Protein AF-A0AAJ5T8I1-F1 (afdb_monomer_lite)

Radius of gyration: 14.78 Å; chains: 1; bounding box: 30×19×40 Å

Foldseek 3Di:
DCPPDDDFDDDPNHGFAEDEQPDDPPGGDYPCNPDPVNVVVVVVVCCVVVPDD

Structure (mmCIF, N/CA/C/O backbone):
data_AF-A0AAJ5T8I1-F1
#
_entry.id   AF-A0AAJ5T8I1-F1
#
loop_
_atom_site.group_PDB
_atom_site.id
_atom_site.type_symbol
_atom_site.label_atom_id
_atom_site.label_alt_id
_atom_site.label_comp_id
_atom_site.label_asym_id
_atom_site.label_entity_id
_atom_site.label_seq_id
_atom_site.pdbx_PDB_ins_code
_atom_site.Cartn_x
_atom_site.Cartn_y
_atom_site.Cartn_z
_atom_site.occupancy
_atom_site.B_iso_or_equiv
_atom_site.auth_seq_id
_atom_site.auth_comp_id
_atom_site.auth_asym_id
_atom_site.auth_atom_id
_atom_site.pdbx_PDB_model_num
ATOM 1 N N . MET A 1 1 ? -12.738 -2.775 -15.806 1.00 66.12 1 MET A N 1
ATOM 2 C CA . MET A 1 1 ? -13.287 -3.155 -14.481 1.00 66.12 1 MET A CA 1
ATOM 3 C C . MET A 1 1 ? -12.329 -4.170 -13.879 1.00 66.12 1 MET A C 1
ATOM 5 O O . MET A 1 1 ? -11.684 -4.848 -14.658 1.00 66.12 1 MET A O 1
ATOM 9 N N . LEU A 1 2 ? -12.217 -4.279 -12.553 1.00 73.88 2 LEU A N 1
ATOM 10 C CA . LEU A 1 2 ? -11.248 -5.173 -11.889 1.00 73.88 2 LEU A CA 1
ATOM 11 C C . LEU A 1 2 ? -11.685 -6.655 -11.836 1.00 73.88 2 LEU A C 1
ATOM 13 O O . LEU A 1 2 ? -11.288 -7.369 -10.928 1.00 73.88 2 LEU A O 1
ATOM 17 N N . ASP A 1 3 ? -12.549 -7.112 -12.749 1.00 83.62 3 ASP A N 1
ATOM 18 C CA . ASP A 1 3 ? -12.991 -8.514 -12.890 1.00 83.62 3 ASP A CA 1
ATOM 19 C C . ASP A 1 3 ? -13.361 -9.255 -11.581 1.00 83.62 3 ASP A C 1
ATOM 21 O O . ASP A 1 3 ? -13.161 -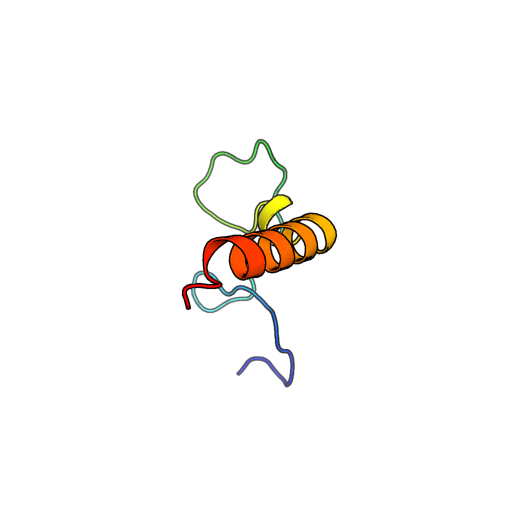10.459 -11.444 1.00 83.62 3 ASP A O 1
ATOM 25 N N . GLY A 1 4 ? -13.933 -8.539 -10.604 1.00 86.12 4 GLY A N 1
ATOM 26 C CA . GLY A 1 4 ? -14.340 -9.099 -9.306 1.00 86.12 4 GLY A CA 1
ATOM 27 C C . GLY A 1 4 ? -13.235 -9.166 -8.242 1.00 86.12 4 GLY A C 1
ATOM 28 O O . GLY A 1 4 ? -13.468 -9.706 -7.164 1.00 86.12 4 GLY A O 1
ATOM 29 N N . ILE A 1 5 ? -12.058 -8.600 -8.511 1.00 85.06 5 ILE A N 1
ATOM 30 C CA . ILE A 1 5 ? -10.922 -8.523 -7.589 1.00 85.06 5 ILE A CA 1
ATOM 31 C C . ILE A 1 5 ? -11.004 -7.217 -6.781 1.00 85.06 5 ILE A C 1
ATOM 33 O O . ILE A 1 5 ? -11.216 -6.137 -7.335 1.00 85.06 5 ILE A O 1
ATOM 37 N N . GLY A 1 6 ? -10.836 -7.316 -5.458 1.00 84.75 6 GLY A N 1
ATOM 38 C CA . GLY A 1 6 ? -10.786 -6.184 -4.526 1.00 84.75 6 GLY A CA 1
ATOM 39 C C . GLY A 1 6 ? -9.487 -6.161 -3.717 1.00 84.75 6 GLY A C 1
ATOM 40 O O . GLY A 1 6 ? -8.767 -7.154 -3.667 1.00 84.75 6 GLY A O 1
ATOM 41 N N . GLY A 1 7 ? -9.185 -5.024 -3.082 1.00 87.81 7 GLY A N 1
ATOM 42 C CA . GLY A 1 7 ? -7.995 -4.872 -2.229 1.00 87.81 7 GLY A CA 1
ATOM 43 C C . GLY A 1 7 ? -6.676 -4.654 -2.980 1.00 87.81 7 GLY A C 1
ATOM 44 O O . GLY A 1 7 ? -5.613 -4.766 -2.379 1.00 87.81 7 GLY A O 1
ATOM 45 N N . VAL A 1 8 ? -6.732 -4.342 -4.278 1.00 91.94 8 VAL A N 1
ATOM 46 C CA . VAL A 1 8 ? -5.551 -4.029 -5.093 1.00 91.94 8 VAL A CA 1
ATOM 47 C C . VAL A 1 8 ? -5.286 -2.528 -5.132 1.00 91.94 8 VAL A C 1
ATOM 49 O O . VAL A 1 8 ? -6.214 -1.719 -5.182 1.00 91.94 8 VAL A O 1
ATOM 52 N N . TYR A 1 9 ? -4.009 -2.160 -5.155 1.00 92.75 9 TYR A N 1
ATOM 53 C CA . TYR A 1 9 ? -3.588 -0.808 -5.497 1.00 92.75 9 TYR A CA 1
ATOM 54 C C . TYR A 1 9 ? -3.468 -0.683 -7.019 1.00 92.75 9 TYR A C 1
ATOM 56 O O . TYR A 1 9 ? -2.851 -1.533 -7.666 1.00 92.75 9 TYR A O 1
ATOM 64 N N . CYS A 1 10 ? -4.079 0.364 -7.576 1.00 93.94 10 CYS A N 1
ATOM 65 C CA . CYS A 1 10 ? -4.008 0.663 -9.000 1.00 93.94 10 CYS A CA 1
ATOM 66 C C . CYS A 1 10 ? -3.168 1.917 -9.241 1.00 93.94 10 CYS A C 1
ATOM 68 O O . CYS A 1 10 ? -3.404 2.953 -8.619 1.00 93.94 10 CYS A O 1
ATOM 70 N N . GLU A 1 11 ? -2.250 1.821 -10.190 1.00 94.12 11 GLU A N 1
ATOM 71 C CA . GLU A 1 11 ? -1.413 2.902 -10.695 1.00 94.12 11 GLU A CA 1
ATOM 72 C C . GLU A 1 11 ? -1.619 2.986 -12.208 1.00 94.12 11 GLU A C 1
ATOM 74 O O . GLU A 1 11 ? -1.708 1.959 -12.873 1.00 94.12 11 GLU A O 1
ATOM 79 N N . ASP A 1 12 ? -1.772 4.194 -12.752 1.00 92.69 12 ASP A N 1
ATOM 80 C CA . ASP A 1 12 ? -2.022 4.405 -14.187 1.00 92.69 12 ASP A CA 1
ATOM 81 C C . ASP A 1 12 ? -3.177 3.558 -14.762 1.00 92.69 12 ASP A C 1
ATOM 83 O O . ASP A 1 12 ? -3.143 3.083 -15.895 1.00 92.69 12 ASP A O 1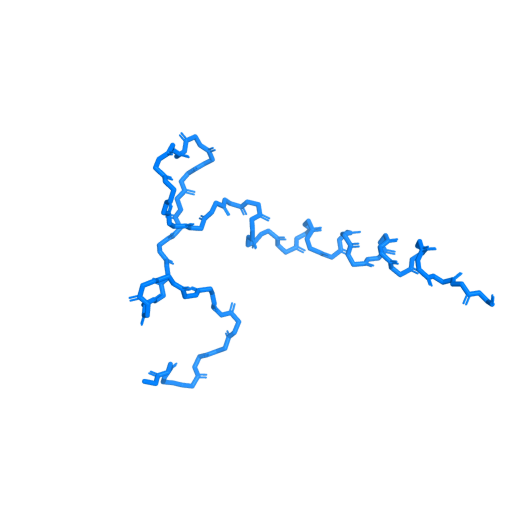
ATOM 87 N N . ALA A 1 13 ? -4.242 3.411 -13.966 1.00 91.38 13 ALA A N 1
ATOM 88 C CA . ALA A 1 13 ? -5.430 2.608 -14.269 1.00 91.38 13 ALA A CA 1
ATOM 89 C C . ALA A 1 13 ? -5.185 1.092 -14.442 1.00 91.38 13 ALA A C 1
ATOM 91 O O . ALA A 1 13 ? -6.087 0.395 -14.912 1.00 91.38 13 ALA A O 1
ATOM 92 N N . ASP A 1 14 ? -4.035 0.578 -13.999 1.00 91.62 14 ASP A N 1
ATOM 93 C CA . ASP A 1 14 ? -3.709 -0.850 -13.968 1.00 91.62 14 ASP A CA 1
ATOM 94 C C . ASP A 1 14 ? -3.301 -1.304 -12.556 1.00 91.62 14 ASP A C 1
ATOM 96 O O . ASP A 1 14 ? -2.965 -0.492 -11.693 1.00 91.62 14 ASP A O 1
ATOM 100 N N . VAL A 1 15 ? -3.348 -2.610 -12.287 1.00 92.88 15 VAL A N 1
ATOM 101 C CA . VAL A 1 15 ? -2.853 -3.175 -11.027 1.00 92.88 15 VAL A CA 1
ATOM 102 C C . VAL A 1 15 ? -1.339 -3.016 -10.990 1.00 92.88 15 VAL A C 1
ATOM 104 O O . VAL A 1 15 ? -0.609 -3.586 -11.801 1.00 92.88 15 VAL A O 1
ATOM 107 N N . ALA A 1 16 ? -0.862 -2.243 -10.021 1.00 95.44 16 ALA A N 1
ATOM 108 C CA . ALA A 1 16 ? 0.544 -1.895 -9.933 1.00 95.44 16 ALA A CA 1
ATOM 109 C C . ALA A 1 16 ? 1.418 -3.122 -9.618 1.00 95.44 16 ALA A C 1
ATOM 111 O O . ALA A 1 16 ? 1.050 -4.008 -8.839 1.00 95.44 16 ALA A O 1
ATOM 112 N N . ARG A 1 17 ? 2.628 -3.151 -10.182 1.00 96.50 17 ARG A N 1
ATOM 113 C CA . ARG A 1 17 ? 3.614 -4.209 -9.915 1.00 96.50 17 ARG A CA 1
ATOM 114 C C . ARG A 1 17 ? 4.226 -4.052 -8.522 1.00 96.50 17 ARG A C 1
ATOM 116 O O . ARG A 1 17 ? 4.533 -2.941 -8.098 1.00 96.50 17 ARG A O 1
ATOM 123 N N . ALA A 1 18 ? 4.497 -5.162 -7.842 1.00 97.12 18 ALA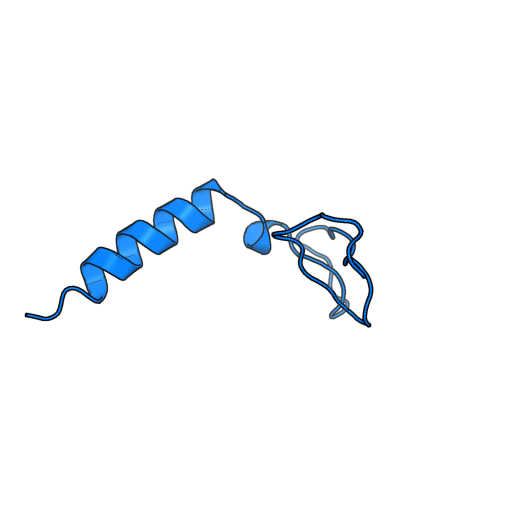 A N 1
ATOM 124 C CA . ALA A 1 18 ? 5.330 -5.136 -6.642 1.00 97.12 18 ALA A CA 1
ATOM 125 C C . ALA A 1 18 ? 6.788 -4.822 -7.014 1.00 97.12 18 ALA A C 1
ATOM 127 O O . ALA A 1 18 ? 7.323 -5.360 -7.989 1.00 97.12 18 ALA A O 1
ATOM 128 N N . VAL A 1 19 ? 7.432 -3.960 -6.231 1.00 98.38 19 VAL A N 1
ATOM 129 C CA . VAL A 1 19 ? 8.815 -3.517 -6.448 1.00 98.38 19 VAL A CA 1
ATOM 130 C C . VAL A 1 19 ? 9.663 -3.748 -5.195 1.00 98.38 19 VAL A C 1
ATOM 132 O O . VAL A 1 19 ? 9.124 -3.783 -4.087 1.00 98.38 19 VAL A O 1
ATOM 135 N N . PRO A 1 20 ? 10.986 -3.957 -5.331 1.00 98.19 20 PRO A N 1
ATOM 136 C CA . PRO A 1 20 ? 11.855 -4.157 -4.176 1.00 98.19 20 PRO A CA 1
ATOM 137 C C . PRO A 1 20 ? 11.989 -2.878 -3.338 1.00 98.19 20 PRO A C 1
ATOM 139 O O . PRO A 1 20 ? 11.733 -1.773 -3.804 1.00 98.19 20 PRO A O 1
ATOM 142 N N . ALA A 1 21 ? 12.419 -3.025 -2.085 1.00 97.81 21 ALA A N 1
ATOM 143 C CA . ALA A 1 21 ? 12.515 -1.922 -1.124 1.00 97.81 21 ALA A CA 1
ATOM 144 C C . ALA A 1 21 ? 13.484 -0.796 -1.537 1.00 97.81 21 ALA A C 1
ATOM 146 O O . ALA A 1 21 ? 13.347 0.331 -1.069 1.00 97.81 21 ALA A O 1
ATOM 147 N N . ASP A 1 22 ? 14.471 -1.098 -2.380 1.00 97.94 22 ASP A N 1
ATOM 148 C CA . ASP A 1 22 ? 15.455 -0.148 -2.904 1.00 97.94 22 ASP A CA 1
ATOM 149 C C . ASP A 1 22 ? 15.046 0.461 -4.255 1.00 97.94 22 ASP A C 1
ATOM 151 O O . ASP A 1 22 ? 15.827 1.203 -4.863 1.00 97.94 22 ASP A O 1
ATOM 155 N N . HIS A 1 23 ? 13.826 0.172 -4.720 1.00 98.00 23 HIS A N 1
ATOM 156 C CA . HIS A 1 23 ? 13.268 0.741 -5.937 1.00 98.00 23 HIS A CA 1
ATOM 157 C C . HIS A 1 23 ? 13.152 2.262 -5.809 1.00 98.00 23 HIS A C 1
ATOM 159 O O . HIS A 1 23 ? 12.530 2.791 -4.891 1.00 98.00 23 HIS A O 1
ATOM 165 N N . ARG A 1 24 ? 13.822 2.968 -6.721 1.00 97.31 24 ARG A N 1
ATOM 166 C CA . ARG A 1 24 ? 13.949 4.435 -6.710 1.00 97.31 24 ARG A CA 1
ATOM 167 C C . ARG A 1 24 ? 12.937 5.167 -7.586 1.00 97.31 24 ARG A C 1
ATOM 169 O O . ARG A 1 24 ? 12.571 6.282 -7.214 1.00 97.31 24 ARG A O 1
ATOM 176 N N . PRO A 1 25 ? 12.556 4.642 -8.765 1.00 96.62 25 PRO A N 1
ATOM 177 C CA . PRO A 1 25 ? 11.471 5.236 -9.528 1.00 96.62 25 PRO A CA 1
ATOM 178 C C . PRO A 1 25 ? 10.191 5.315 -8.687 1.00 96.62 25 PRO A C 1
ATOM 180 O O . PRO A 1 25 ? 9.950 4.473 -7.826 1.00 96.62 25 PRO A O 1
ATOM 183 N N . LEU A 1 26 ? 9.391 6.352 -8.925 1.00 93.69 26 LEU A N 1
ATOM 184 C CA . LEU A 1 26 ? 8.143 6.600 -8.201 1.00 93.69 26 LEU A CA 1
ATOM 185 C C . LEU A 1 26 ? 6.985 5.817 -8.835 1.00 93.69 26 LEU A C 1
ATOM 187 O O . LEU A 1 26 ? 5.965 6.415 -9.156 1.00 93.69 26 LEU A O 1
ATOM 191 N N . ASP A 1 27 ? 7.198 4.519 -9.061 1.00 95.94 27 ASP A N 1
ATOM 192 C CA . ASP A 1 27 ? 6.204 3.585 -9.589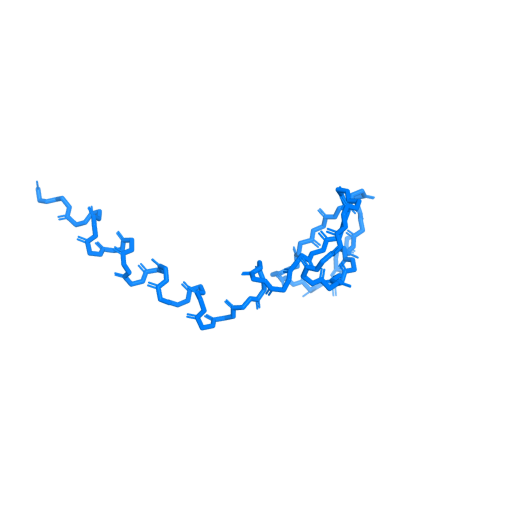 1.00 95.94 27 ASP A CA 1
ATOM 193 C C . ASP A 1 27 ? 6.197 2.258 -8.820 1.00 95.94 27 ASP A C 1
ATOM 195 O O . ASP A 1 27 ? 7.186 1.853 -8.197 1.00 95.94 27 ASP A O 1
ATOM 199 N N . GLY A 1 28 ? 5.073 1.558 -8.903 1.00 96.56 28 GLY A N 1
ATOM 200 C CA . GLY A 1 28 ? 4.847 0.269 -8.276 1.00 96.56 28 GLY A CA 1
ATOM 201 C C . GLY A 1 28 ? 4.568 0.331 -6.774 1.00 96.56 28 GLY A C 1
ATOM 202 O O . GLY A 1 28 ? 4.462 1.381 -6.140 1.00 96.56 28 GLY A O 1
ATOM 203 N N . VAL A 1 29 ? 4.433 -0.856 -6.185 1.00 97.06 29 VAL A N 1
ATOM 204 C CA . VAL A 1 29 ? 4.073 -1.048 -4.777 1.00 97.06 29 VAL A CA 1
ATOM 205 C C . VAL A 1 29 ? 5.269 -1.554 -3.992 1.00 97.06 29 VAL A C 1
ATOM 207 O O . VAL A 1 29 ? 5.752 -2.667 -4.217 1.00 97.06 29 VAL A O 1
ATOM 210 N N . LEU A 1 30 ? 5.742 -0.735 -3.055 1.00 97.75 30 LEU A N 1
ATOM 211 C CA . LEU A 1 30 ? 6.845 -1.090 -2.163 1.00 97.75 30 LEU A CA 1
ATOM 212 C C . LEU A 1 30 ? 6.405 -2.144 -1.132 1.00 97.75 30 LEU A C 1
ATOM 214 O O . LEU A 1 30 ? 5.231 -2.176 -0.753 1.00 97.75 30 LEU A O 1
ATOM 218 N N . PRO A 1 31 ? 7.324 -2.981 -0.612 1.00 97.88 31 PRO A N 1
ATOM 219 C CA . PRO A 1 31 ? 6.943 -4.160 0.170 1.00 97.88 31 PRO A CA 1
ATOM 220 C C . PRO A 1 31 ? 6.147 -3.842 1.442 1.00 97.88 31 PRO A C 1
ATOM 222 O O . PRO A 1 31 ? 5.240 -4.583 1.804 1.00 97.88 31 PRO A O 1
ATOM 225 N N . TRP A 1 32 ? 6.436 -2.717 2.101 1.00 96.44 32 TRP A N 1
ATOM 226 C CA . TRP A 1 32 ? 5.739 -2.299 3.324 1.00 96.44 32 TRP A CA 1
ATOM 227 C C . TRP A 1 32 ? 4.299 -1.833 3.090 1.00 96.44 32 TRP A C 1
ATOM 229 O O . TRP A 1 32 ? 3.523 -1.789 4.039 1.00 96.44 32 TRP A O 1
ATOM 239 N N . ALA A 1 33 ? 3.926 -1.481 1.857 1.00 95.31 33 ALA A N 1
ATOM 240 C CA . ALA A 1 33 ? 2.561 -1.067 1.536 1.00 95.31 33 ALA A CA 1
ATOM 241 C C . ALA A 1 33 ? 1.581 -2.255 1.479 1.00 95.31 33 ALA A C 1
ATOM 243 O O . ALA A 1 33 ? 0.376 -2.053 1.596 1.00 95.31 33 ALA A O 1
ATOM 244 N N . ILE A 1 34 ? 2.092 -3.482 1.320 1.00 95.12 34 ILE A N 1
ATOM 245 C CA . ILE A 1 34 ? 1.309 -4.731 1.250 1.00 95.12 34 ILE A CA 1
ATOM 246 C C . ILE A 1 34 ? 1.638 -5.705 2.391 1.00 95.12 34 ILE A C 1
ATOM 248 O O . ILE A 1 34 ? 1.216 -6.860 2.364 1.00 95.12 34 ILE A O 1
ATOM 252 N N . ASP A 1 35 ? 2.386 -5.257 3.402 1.00 97.25 35 ASP A N 1
ATOM 253 C CA . ASP A 1 35 ? 2.712 -6.056 4.583 1.00 97.25 35 ASP A CA 1
ATOM 254 C C . ASP A 1 35 ? 1.510 -6.115 5.538 1.00 97.25 35 ASP A C 1
ATOM 256 O O . ASP A 1 35 ? 1.174 -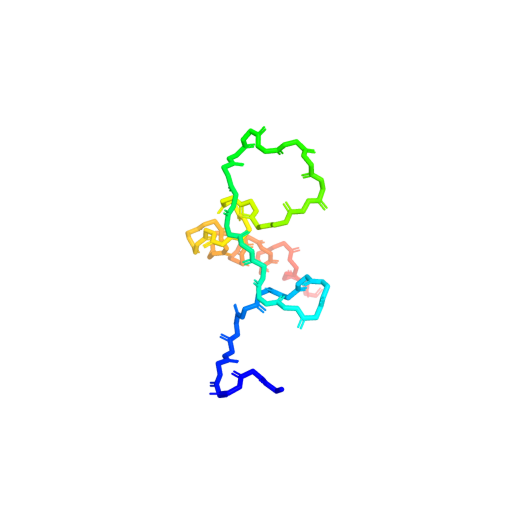5.146 6.225 1.00 97.25 35 ASP A O 1
ATOM 260 N N . THR A 1 36 ? 0.868 -7.283 5.598 1.00 96.25 36 THR A N 1
ATOM 261 C CA . THR A 1 36 ? -0.303 -7.520 6.451 1.00 96.25 36 THR A CA 1
ATOM 262 C C . THR A 1 36 ? 0.016 -7.382 7.940 1.00 96.25 36 THR A C 1
ATOM 264 O O . THR A 1 36 ? -0.782 -6.808 8.676 1.00 96.25 36 THR A O 1
ATOM 267 N N . PHE A 1 37 ? 1.192 -7.823 8.397 1.00 97.81 37 PHE A N 1
ATOM 268 C CA . PHE A 1 37 ? 1.567 -7.718 9.810 1.00 97.81 37 PHE A CA 1
ATOM 269 C C . PHE A 1 37 ? 1.798 -6.263 10.213 1.00 97.81 37 PHE A C 1
ATOM 271 O O . PHE A 1 37 ? 1.407 -5.839 11.304 1.00 97.81 37 PHE A O 1
ATOM 278 N N . ALA A 1 38 ? 2.433 -5.477 9.342 1.00 97.69 38 ALA A N 1
ATOM 279 C CA . ALA A 1 38 ? 2.592 -4.046 9.569 1.00 97.69 38 ALA A CA 1
ATOM 280 C C . ALA A 1 38 ? 1.230 -3.332 9.604 1.00 97.69 38 ALA A C 1
ATOM 282 O O . ALA A 1 38 ? 1.012 -2.501 10.488 1.00 97.69 38 ALA A O 1
ATOM 283 N N . ALA A 1 39 ? 0.310 -3.691 8.702 1.00 97.31 39 ALA A N 1
ATOM 284 C CA . ALA A 1 39 ? -1.037 -3.130 8.650 1.00 97.31 39 ALA A CA 1
ATOM 285 C C . ALA A 1 39 ? -1.852 -3.433 9.920 1.00 97.31 39 ALA A C 1
ATOM 287 O O . ALA A 1 39 ? -2.426 -2.516 10.506 1.00 97.31 39 ALA A O 1
ATOM 288 N N . GLU A 1 40 ? -1.848 -4.680 10.399 1.00 97.94 40 GLU A N 1
ATOM 289 C CA . GLU A 1 40 ? -2.530 -5.074 11.642 1.00 97.94 40 GLU A CA 1
ATOM 290 C C . GLU A 1 40 ? -1.979 -4.324 12.861 1.00 97.94 40 GLU A C 1
ATOM 292 O O . GLU A 1 40 ? -2.732 -3.816 13.695 1.00 97.94 40 GLU A O 1
ATOM 297 N N . ARG A 1 41 ? -0.649 -4.199 12.948 1.00 98.06 41 ARG A N 1
ATOM 298 C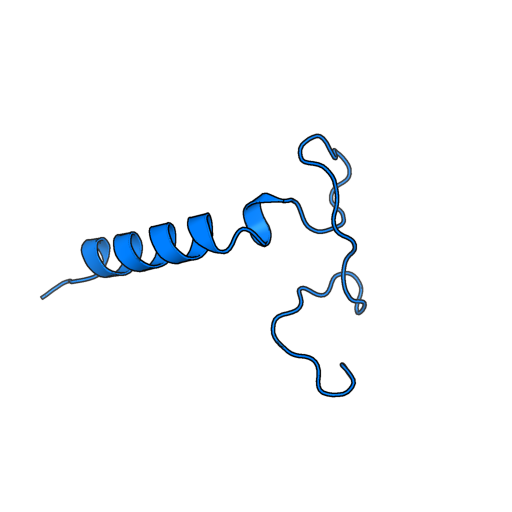 CA . ARG A 1 41 ? 0.004 -3.440 14.023 1.00 98.06 41 ARG A CA 1
ATOM 299 C C . ARG A 1 41 ? -0.357 -1.960 13.981 1.00 98.06 41 ARG A C 1
ATOM 301 O O . ARG A 1 41 ? -0.582 -1.366 15.035 1.00 98.06 41 ARG A O 1
ATOM 308 N N . LEU A 1 42 ? -0.384 -1.366 12.786 1.00 97.56 42 LEU A N 1
ATOM 309 C CA . LEU A 1 42 ? -0.764 0.031 12.602 1.00 97.56 42 LEU A CA 1
ATOM 310 C C . LEU A 1 42 ? -2.221 0.255 13.008 1.00 97.56 42 LEU A C 1
ATOM 312 O O . LEU A 1 42 ? -2.489 1.198 13.742 1.00 97.56 42 LEU A O 1
ATOM 316 N N . TRP A 1 43 ? -3.131 -0.635 12.605 1.00 96.94 43 TRP A N 1
ATOM 317 C CA . TRP A 1 43 ? -4.547 -0.559 12.964 1.00 96.94 43 TRP A CA 1
ATOM 318 C C . TRP A 1 43 ? -4.755 -0.535 14.481 1.00 96.94 43 TRP A C 1
ATOM 320 O O . TRP A 1 43 ? -5.333 0.413 15.010 1.00 96.94 43 TRP A O 1
ATOM 330 N N . ALA A 1 44 ? -4.202 -1.522 15.192 1.00 97.19 44 ALA A N 1
ATOM 331 C CA . ALA A 1 44 ? -4.335 -1.613 16.645 1.00 97.19 44 ALA A CA 1
ATOM 332 C C . ALA A 1 44 ? -3.757 -0.382 17.368 1.00 97.19 44 ALA A C 1
ATOM 334 O O . ALA A 1 44 ? -4.302 0.070 18.376 1.00 97.19 44 ALA A O 1
ATOM 335 N N . LEU A 1 45 ? -2.652 0.176 16.859 1.00 97.06 45 LEU A N 1
ATOM 336 C CA . LEU A 1 45 ? -2.075 1.407 17.394 1.00 97.06 45 LEU A CA 1
ATOM 337 C C . LEU A 1 45 ? -2.980 2.616 17.126 1.00 97.06 45 LEU A C 1
ATOM 339 O O . LEU A 1 45 ? -3.188 3.433 18.018 1.00 97.06 45 LEU A O 1
ATOM 343 N N . SER A 1 46 ? -3.519 2.741 15.914 1.00 97.25 46 SER A N 1
ATOM 344 C CA . SER A 1 46 ? -4.435 3.822 15.552 1.00 97.25 46 SER A CA 1
ATOM 345 C C . SER A 1 46 ? -5.689 3.812 16.418 1.00 97.25 46 SER A C 1
ATOM 347 O O . SER A 1 46 ? -6.078 4.872 16.900 1.00 97.25 46 SER A O 1
ATOM 349 N N . GLU A 1 47 ? -6.277 2.646 16.687 1.00 96.31 47 GLU A N 1
ATOM 350 C CA . GLU A 1 47 ? -7.405 2.521 17.618 1.00 96.31 47 GLU A CA 1
ATOM 351 C C . GLU A 1 47 ? -7.038 3.047 19.011 1.00 96.31 47 GLU A C 1
ATOM 353 O O . GLU A 1 47 ? -7.738 3.901 19.543 1.00 96.31 47 GLU A O 1
ATOM 358 N N . GLN A 1 48 ? -5.892 2.638 19.567 1.00 96.31 48 GLN A N 1
ATOM 359 C CA . GLN A 1 48 ? -5.435 3.117 20.881 1.00 96.31 48 GLN A CA 1
ATOM 360 C C . GLN A 1 48 ? -5.202 4.631 20.931 1.00 96.31 48 GLN A C 1
ATOM 362 O O . GLN A 1 48 ? -5.473 5.265 21.947 1.00 96.31 48 GLN A O 1
ATOM 367 N N . LEU A 1 49 ? -4.661 5.212 19.858 1.00 96.19 49 LEU A N 1
ATOM 368 C CA . LEU A 1 49 ? -4.338 6.639 19.803 1.00 96.19 49 LEU A CA 1
ATOM 369 C C . LEU A 1 49 ? -5.563 7.518 19.538 1.00 96.19 49 LEU A C 1
ATOM 371 O O . LEU A 1 49 ? -5.566 8.686 19.922 1.00 96.19 49 LEU A O 1
ATOM 375 N N . THR A 1 50 ? -6.568 6.980 18.846 1.00 94.50 50 THR A N 1
ATOM 376 C CA . THR A 1 50 ? -7.779 7.716 18.459 1.00 94.50 50 THR A CA 1
ATOM 377 C C . THR A 1 50 ? -8.959 7.480 19.389 1.00 94.50 50 THR A C 1
ATOM 379 O O . THR A 1 50 ? -9.958 8.182 19.231 1.00 94.50 50 THR A O 1
ATOM 382 N N . ASP A 1 51 ? -8.839 6.586 20.378 1.00 78.38 51 ASP A N 1
ATOM 383 C CA . ASP A 1 51 ? -9.814 6.389 21.457 1.00 78.38 51 ASP A CA 1
ATOM 384 C C . ASP A 1 51 ? -9.878 7.635 22.363 1.00 78.38 51 ASP A C 1
ATOM 386 O O . ASP A 1 51 ? -9.352 7.705 23.475 1.00 78.38 51 ASP A O 1
ATOM 390 N N . SER A 1 52 ? -10.484 8.681 21.808 1.00 62.72 52 SER A N 1
ATOM 391 C CA . SER A 1 52 ? -10.811 9.942 22.451 1.00 62.72 52 SER A CA 1
ATOM 392 C C . SER A 1 52 ? -12.211 9.792 23.032 1.00 62.72 52 SER A C 1
ATOM 394 O O . SER A 1 52 ? -13.186 9.692 22.287 1.00 62.72 52 SER A O 1
ATOM 396 N N . ARG A 1 53 ? -12.298 9.748 24.361 1.00 59.81 53 ARG A N 1
ATOM 397 C CA . ARG A 1 53 ? -13.563 9.924 25.083 1.00 59.81 53 ARG A CA 1
ATOM 398 C C . ARG A 1 53 ? -14.077 11.352 24.976 1.00 59.81 53 ARG A C 1
ATOM 400 O O . ARG A 1 53 ? -13.232 12.275 24.996 1.00 59.81 53 ARG A O 1
#

Secondary structure (DSSP, 8-state):
--TT--S--EETTEEPPB--TT--SS-SB-GGGS-HHHHHHHHHHHHHHH---

Sequence (53 aa):
MLDGIGGVYCEDADVARAVPADHRPLDGVLPWAIDTFAAERLWALSEQLTDSR

Organism: NCBI:txid95485

pLDDT: mean 92.46, std 8.87, range [59.81, 98.38]